Protein AF-A0A523AMV3-F1 (afdb_monomer)

pLDDT: mean 91.73, std 8.02, range [46.62, 98.12]

Solvent-accessible surface area (backbone atoms only — not comparable to full-atom values): 6142 Å² total; per-residue (Å²): 132,88,83,85,81,54,71,66,32,39,60,50,3,54,80,78,42,65,88,85,47,56,68,72,31,29,44,47,34,27,57,49,48,61,50,58,76,68,50,73,56,48,78,45,75,37,79,62,62,84,84,75,60,55,73,57,53,53,54,41,51,53,52,51,51,51,53,48,64,74,65,71,44,58,70,47,80,42,69,51,57,90,46,75,66,46,40,52,51,46,52,51,54,50,52,52,51,57,68,67,54,83,127

Secondary structure (DSSP, 8-state):
-PPPPPHHHHHHHTTTS-TTS-HHHHHHHHHHHHHHHH-S-EEEEES--TTSS-HHHHHHHHHHHHHHHHHT--EEEEEPPSSHHHHHHHHHHHHHHHHHS--

Sequence (103 aa):
PPLNLTEEDLVRGLRYVSIEAPSGVRGRMGVLGPLVEQAEAAVVVKNPDYAFGCSGCARASLQVLYMLKRRGIPMLEVEYPSTKEEAREMVRKIAEFLRGLKG

Mean predicted aligned error: 4.01 Å

Nearest PDB structures (foldseek):
  7dy2-assembly1_E  TM=3.490E-01  e=1.447E+00  Synechococcus elongatus PCC 7942 = FACHB-805
  7v3x-assembly4_W  TM=3.789E-01  e=2.225E+00  Synechococcus elongatus PCC 7942 = FACHB-805
  7dy2-assembly2_H  TM=3.955E-01  e=3.421E+00  Synechococcus elongatus PCC 7942 = FACHB-805
  7s65-assembly1_E  TM=3.353E-01  e=2.516E+00  Synechococcus elongatus
  8dba-assembly1_A  TM=2.964E-01  e=6.724E+00  Cereibacter sphaeroides

Foldseek 3Di:
DDDDADPQLLVLLCVQDPPPQDSLLSNLSSPLVVVLVVDQEEEAEPDDDPPPDDPSVVVSVVSSVVSNVVVPHHYHYAYDDPDPVSVVVR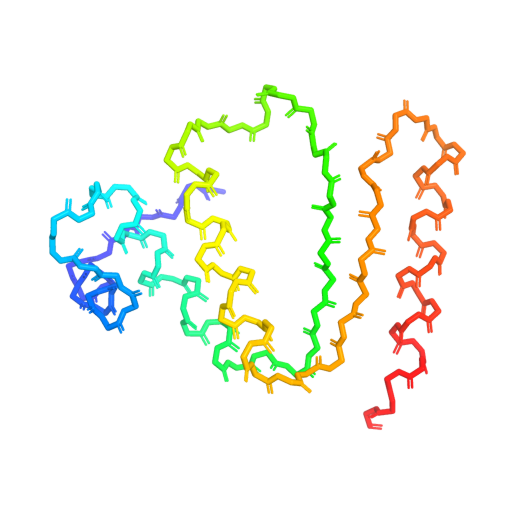VVSVVVSVVVPDD

Radius of gyration: 15.36 Å; Cα contacts (8 Å, |Δi|>4): 91; chains: 1; bounding box: 34×25×41 Å

Structure (mmCIF, N/CA/C/O backbone):
data_AF-A0A523AMV3-F1
#
_entry.id   AF-A0A523AMV3-F1
#
loop_
_atom_site.group_PDB
_atom_site.id
_atom_site.type_symbol
_atom_site.label_atom_id
_atom_site.label_alt_id
_atom_site.label_comp_id
_atom_site.label_asym_id
_atom_site.label_entity_id
_atom_site.label_seq_id
_atom_site.pdbx_PDB_ins_code
_atom_site.Cartn_x
_atom_site.Cartn_y
_atom_site.Cartn_z
_atom_site.occupancy
_atom_site.B_iso_or_equiv
_atom_site.auth_seq_id
_atom_site.auth_comp_id
_atom_site.auth_asym_id
_atom_site.auth_atom_id
_atom_site.pdbx_PDB_model_num
ATOM 1 N N . PRO A 1 1 ? 12.552 -12.772 6.306 1.00 46.62 1 PRO A N 1
ATOM 2 C CA . PRO A 1 1 ? 13.569 -12.996 5.247 1.00 46.62 1 PRO A CA 1
ATOM 3 C C . PRO A 1 1 ? 13.302 -12.107 4.018 1.00 46.62 1 PRO A C 1
ATOM 5 O O . PRO A 1 1 ? 12.133 -11.86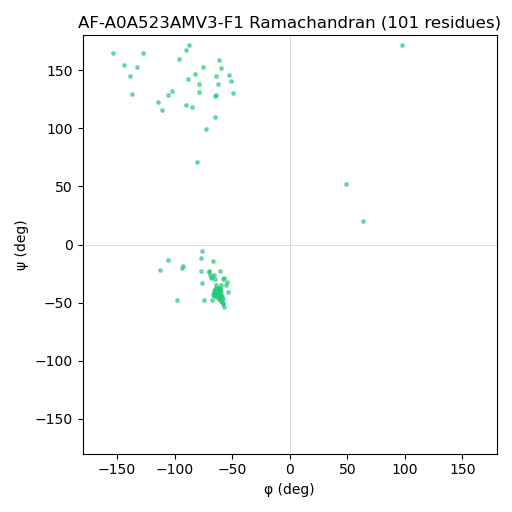5 3.723 1.00 46.62 1 PRO A O 1
ATOM 8 N N . PRO A 1 2 ? 14.338 -11.589 3.331 1.00 74.19 2 PRO A N 1
ATOM 9 C CA . PRO A 1 2 ? 14.157 -10.885 2.061 1.00 74.19 2 PRO A CA 1
ATOM 10 C C . PRO A 1 2 ? 13.570 -11.837 1.005 1.00 74.19 2 PRO A C 1
ATOM 12 O O . PRO A 1 2 ? 13.957 -13.003 0.940 1.00 74.19 2 PRO A O 1
ATOM 15 N N . LEU A 1 3 ? 12.617 -11.348 0.208 1.00 82.88 3 LEU A N 1
ATOM 16 C CA . LEU A 1 3 ? 12.028 -12.101 -0.900 1.00 82.88 3 LEU A CA 1
ATOM 17 C C . LEU A 1 3 ? 12.920 -11.947 -2.137 1.00 82.88 3 LEU A C 1
ATOM 19 O O . LEU A 1 3 ? 13.096 -10.832 -2.630 1.00 82.88 3 LEU A O 1
ATOM 23 N N . ASN A 1 4 ? 13.467 -13.055 -2.636 1.00 87.88 4 ASN A N 1
ATOM 24 C CA . ASN A 1 4 ? 14.182 -13.068 -3.909 1.00 87.88 4 ASN A CA 1
ATOM 25 C C . ASN A 1 4 ? 13.169 -13.088 -5.056 1.00 87.88 4 ASN A C 1
ATOM 27 O O . ASN A 1 4 ? 12.239 -13.891 -5.040 1.00 87.88 4 ASN A O 1
ATOM 31 N N . LEU A 1 5 ? 13.353 -12.204 -6.033 1.00 88.38 5 LEU A N 1
ATOM 32 C CA . LEU A 1 5 ? 12.494 -12.125 -7.211 1.00 88.38 5 LEU A CA 1
ATOM 33 C C . LEU A 1 5 ? 13.004 -13.053 -8.309 1.00 88.38 5 LEU A C 1
ATOM 35 O O . LEU A 1 5 ? 14.213 -13.159 -8.523 1.00 88.38 5 LEU A O 1
ATOM 39 N N . THR A 1 6 ? 12.074 -13.677 -9.022 1.00 91.44 6 THR A N 1
ATOM 40 C CA . THR A 1 6 ? 12.364 -14.448 -10.233 1.00 91.44 6 THR A CA 1
ATOM 41 C C . THR A 1 6 ? 12.284 -13.564 -11.480 1.00 91.44 6 THR A C 1
ATOM 43 O O . THR A 1 6 ? 11.770 -12.443 -11.443 1.00 91.44 6 THR A O 1
ATOM 46 N N . GLU A 1 7 ? 12.766 -14.069 -12.616 1.00 90.69 7 GLU A N 1
ATOM 47 C CA . GLU A 1 7 ? 12.581 -13.402 -13.909 1.00 90.69 7 GLU A CA 1
ATOM 48 C C . GLU A 1 7 ? 11.093 -13.283 -14.279 1.00 90.69 7 GLU A C 1
ATOM 50 O O . GLU A 1 7 ? 10.647 -12.241 -14.759 1.00 90.69 7 GLU A O 1
ATOM 55 N N . GLU A 1 8 ? 10.298 -14.304 -13.957 1.00 91.94 8 GLU A N 1
ATOM 56 C CA . GLU A 1 8 ? 8.849 -14.315 -14.167 1.00 91.94 8 GLU A CA 1
ATOM 57 C C . GLU A 1 8 ? 8.148 -13.188 -13.398 1.00 91.94 8 GLU A C 1
ATOM 59 O O . GLU A 1 8 ? 7.236 -12.550 -13.929 1.00 91.94 8 GLU A O 1
ATOM 64 N N . ASP A 1 9 ? 8.598 -12.883 -12.177 1.00 91.25 9 ASP A N 1
ATOM 65 C CA . ASP A 1 9 ? 8.070 -11.756 -11.402 1.00 91.25 9 ASP A CA 1
ATOM 66 C C . ASP A 1 9 ? 8.386 -10.416 -12.077 1.00 91.25 9 ASP A C 1
ATOM 68 O O . ASP A 1 9 ? 7.535 -9.524 -12.121 1.00 91.25 9 ASP A O 1
ATOM 72 N N . LEU A 1 10 ? 9.580 -10.270 -12.664 1.00 88.75 10 LEU A N 1
ATOM 73 C CA . LEU A 1 10 ? 9.958 -9.060 -13.399 1.00 88.75 10 LEU A CA 1
ATOM 74 C C . LEU A 1 10 ? 9.111 -8.885 -14.663 1.00 88.75 10 LEU A C 1
ATOM 76 O O . LEU A 1 10 ? 8.620 -7.782 -14.913 1.00 88.75 10 LEU A O 1
ATOM 80 N N . VAL A 1 11 ? 8.893 -9.967 -15.418 1.00 92.81 11 VAL A N 1
ATOM 81 C CA . VAL A 1 11 ? 8.022 -9.976 -16.604 1.00 92.81 11 VAL A CA 1
ATOM 82 C C . VAL A 1 11 ? 6.583 -9.643 -16.212 1.00 92.81 11 VAL A C 1
ATOM 84 O O . VAL A 1 11 ? 5.940 -8.818 -16.861 1.00 92.81 11 VAL A O 1
ATOM 87 N N . ARG A 1 12 ? 6.078 -10.205 -15.106 1.00 94.00 12 ARG A N 1
ATOM 88 C CA . ARG A 1 12 ? 4.745 -9.877 -14.580 1.00 94.00 12 ARG A CA 1
ATOM 89 C C . ARG A 1 12 ? 4.632 -8.399 -14.211 1.00 94.00 12 ARG A C 1
ATOM 91 O O . ARG A 1 12 ? 3.602 -7.786 -14.483 1.00 94.00 12 ARG A O 1
ATOM 98 N N . GLY A 1 13 ? 5.693 -7.812 -13.656 1.00 93.50 13 GLY A N 1
ATOM 99 C CA . GLY A 1 13 ? 5.768 -6.389 -13.322 1.00 93.50 13 GLY A CA 1
ATOM 100 C C . GLY A 1 13 ? 5.468 -5.461 -14.503 1.00 93.50 13 GLY A C 1
ATOM 101 O O . GLY A 1 13 ? 4.848 -4.413 -14.311 1.00 93.50 13 GLY A O 1
ATOM 102 N N . LEU A 1 14 ? 5.815 -5.873 -15.728 1.00 94.69 14 LEU A N 1
ATOM 103 C CA . LEU A 1 14 ? 5.573 -5.105 -16.956 1.00 94.69 14 LEU A CA 1
ATOM 104 C C . LEU A 1 14 ? 4.086 -4.947 -17.307 1.00 94.69 14 LEU A C 1
ATOM 106 O O . LEU A 1 14 ? 3.742 -4.082 -18.106 1.00 94.69 14 LEU A O 1
ATOM 110 N N . ARG A 1 15 ? 3.183 -5.724 -16.689 1.00 95.12 15 ARG A N 1
ATOM 111 C CA . ARG A 1 15 ? 1.731 -5.502 -16.817 1.00 95.12 15 ARG A CA 1
ATOM 112 C C . ARG A 1 15 ? 1.259 -4.235 -16.107 1.00 95.12 15 ARG A C 1
ATOM 114 O O . ARG A 1 15 ? 0.209 -3.702 -16.452 1.00 95.12 15 ARG A O 1
ATOM 121 N N . TYR A 1 16 ? 2.012 -3.765 -15.113 1.00 94.88 16 TYR A N 1
ATOM 122 C CA . TYR A 1 16 ? 1.578 -2.693 -14.217 1.00 94.88 16 TYR A CA 1
ATOM 123 C C . TYR A 1 16 ? 2.373 -1.399 -14.380 1.00 94.88 16 TYR A C 1
ATOM 125 O O . TYR A 1 16 ? 1.891 -0.342 -13.971 1.00 94.88 16 TYR A O 1
ATOM 133 N N . VAL A 1 17 ? 3.591 -1.472 -14.921 1.00 94.38 17 VAL A N 1
ATOM 134 C CA . VAL A 1 17 ? 4.500 -0.332 -15.102 1.00 94.38 17 VAL A CA 1
ATOM 135 C C . VAL A 1 17 ? 5.297 -0.458 -16.400 1.00 94.38 17 VAL A C 1
ATOM 137 O O . VAL A 1 17 ? 5.544 -1.559 -16.881 1.00 94.38 17 VAL A O 1
ATOM 140 N N . SER A 1 18 ? 5.731 0.684 -16.943 1.00 92.69 18 SER A N 1
ATOM 141 C CA . SER A 1 18 ? 6.572 0.743 -18.147 1.00 92.69 18 SER A CA 1
ATOM 142 C C . SER A 1 18 ? 7.902 0.001 -17.967 1.00 92.69 18 SER A C 1
ATOM 144 O O . SER A 1 18 ? 8.464 -0.043 -16.867 1.00 92.69 18 SER A O 1
ATOM 146 N N . ILE A 1 19 ? 8.452 -0.504 -19.075 1.00 92.06 19 ILE A N 1
ATOM 147 C CA . ILE A 1 19 ? 9.806 -1.068 -19.141 1.00 92.06 19 ILE A CA 1
ATOM 148 C C . ILE A 1 19 ? 10.877 -0.064 -18.686 1.00 92.06 19 ILE A C 1
ATOM 150 O O . ILE A 1 19 ? 11.886 -0.462 -18.109 1.00 92.06 19 ILE A O 1
ATOM 154 N N . GLU A 1 20 ? 10.630 1.237 -18.855 1.00 91.62 20 GLU A N 1
ATOM 155 C CA . GLU A 1 20 ? 11.540 2.313 -18.439 1.00 91.62 20 GLU A CA 1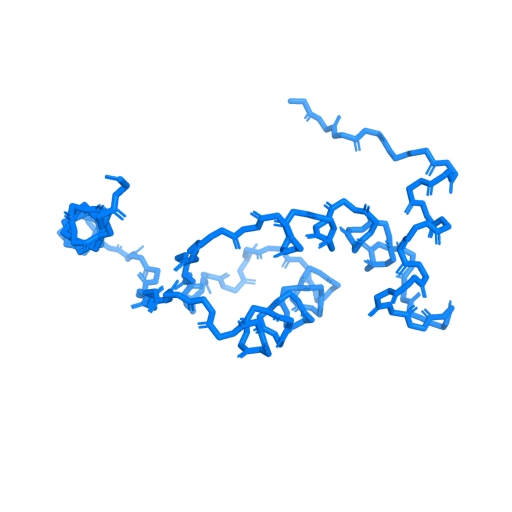
ATOM 156 C C . GLU A 1 20 ? 11.514 2.590 -16.926 1.00 91.62 20 GLU A C 1
ATOM 158 O O . GLU A 1 20 ? 12.383 3.289 -16.404 1.00 91.62 20 GLU A O 1
ATOM 163 N N . ALA A 1 21 ? 10.545 2.040 -16.183 1.00 90.00 21 ALA A N 1
ATOM 164 C CA . ALA A 1 21 ? 10.499 2.207 -14.733 1.00 90.00 21 ALA A CA 1
ATOM 165 C C . ALA A 1 21 ? 11.731 1.557 -14.076 1.00 90.00 21 ALA A C 1
ATOM 167 O O . ALA A 1 21 ? 12.149 0.494 -14.530 1.00 90.00 21 ALA A O 1
ATOM 168 N N . PRO A 1 22 ? 12.292 2.104 -12.979 1.00 89.56 22 PRO A N 1
ATOM 169 C CA . PRO A 1 22 ? 13.447 1.507 -12.306 1.00 89.56 22 PRO A CA 1
ATOM 170 C C . PRO A 1 22 ? 13.226 0.032 -11.945 1.00 89.56 22 PRO A C 1
ATOM 172 O O . PRO A 1 22 ? 12.125 -0.359 -11.553 1.00 89.56 22 PRO A O 1
ATOM 175 N N . SER A 1 23 ? 14.282 -0.785 -12.002 1.00 86.75 23 SER A N 1
ATOM 176 C CA . SER A 1 23 ? 14.206 -2.236 -11.752 1.00 86.75 23 SER A CA 1
ATOM 177 C C . SER A 1 23 ? 13.543 -2.584 -10.415 1.00 86.75 23 SER A C 1
ATOM 179 O O . SER A 1 23 ? 12.697 -3.475 -10.360 1.00 86.75 23 SER A O 1
ATOM 181 N N . GLY A 1 24 ? 13.843 -1.826 -9.355 1.00 86.12 24 GLY A N 1
ATOM 182 C CA . GLY A 1 24 ? 13.216 -1.996 -8.042 1.00 86.12 24 GLY A CA 1
ATOM 183 C C . GLY A 1 24 ? 11.709 -1.705 -8.020 1.00 86.12 24 GLY A C 1
ATOM 184 O O . GLY A 1 24 ? 10.988 -2.319 -7.238 1.00 86.12 24 GLY A O 1
ATOM 185 N N . VAL A 1 25 ? 11.210 -0.814 -8.886 1.00 91.38 25 VAL A N 1
ATOM 186 C CA . VAL A 1 25 ? 9.767 -0.558 -9.041 1.00 91.38 25 VAL A CA 1
ATOM 187 C C . VAL A 1 25 ? 9.117 -1.713 -9.795 1.00 91.38 25 VAL A C 1
ATOM 189 O O . VAL A 1 25 ? 8.122 -2.253 -9.320 1.00 91.38 25 VAL A O 1
ATOM 192 N N . ARG A 1 26 ? 9.707 -2.149 -10.916 1.00 91.19 26 ARG A N 1
ATOM 193 C CA . ARG A 1 26 ? 9.187 -3.277 -11.712 1.00 91.19 26 ARG A CA 1
ATOM 194 C C . ARG A 1 26 ? 9.094 -4.558 -10.888 1.00 91.19 26 ARG A C 1
ATOM 196 O O . ARG A 1 26 ? 8.043 -5.188 -10.866 1.00 91.19 26 ARG A O 1
ATOM 203 N N . GLY A 1 27 ? 10.152 -4.885 -10.146 1.00 92.12 27 GLY A N 1
ATOM 204 C CA . GLY A 1 27 ? 10.176 -6.054 -9.270 1.00 92.12 27 GLY A CA 1
ATOM 205 C C . GLY A 1 27 ? 9.101 -6.016 -8.187 1.00 92.12 27 GLY A C 1
ATOM 206 O O . GLY A 1 27 ? 8.384 -6.992 -7.989 1.00 92.12 27 GLY A O 1
ATOM 207 N N . ARG A 1 28 ? 8.908 -4.860 -7.538 1.00 92.69 28 ARG A N 1
ATOM 208 C CA . ARG A 1 28 ? 7.821 -4.684 -6.565 1.00 92.69 28 ARG A CA 1
ATOM 209 C C . ARG A 1 28 ? 6.455 -4.850 -7.201 1.00 92.69 28 ARG A C 1
ATOM 211 O O . ARG A 1 28 ? 5.611 -5.517 -6.622 1.00 92.69 28 ARG A O 1
ATOM 218 N N . MET A 1 29 ? 6.232 -4.277 -8.378 1.00 95.25 29 MET A N 1
ATOM 219 C CA . MET A 1 29 ? 4.946 -4.395 -9.061 1.00 95.25 29 MET A CA 1
ATOM 220 C C . MET A 1 29 ? 4.659 -5.819 -9.546 1.00 95.25 29 MET A C 1
ATOM 222 O O . MET A 1 29 ? 3.499 -6.217 -9.565 1.00 95.25 29 MET A O 1
ATOM 226 N N . GLY A 1 30 ? 5.692 -6.612 -9.840 1.00 95.00 30 GLY A N 1
ATOM 227 C CA . GLY A 1 30 ? 5.565 -8.047 -10.108 1.00 95.00 30 GLY A CA 1
ATOM 228 C C . GLY A 1 30 ? 4.936 -8.846 -8.964 1.00 95.00 30 GLY A C 1
ATOM 229 O O . GLY A 1 30 ? 4.244 -9.835 -9.212 1.00 95.00 30 GLY A O 1
ATOM 230 N N . VAL A 1 31 ? 5.126 -8.377 -7.726 1.00 93.69 31 VAL A N 1
ATOM 231 C CA . VAL A 1 31 ? 4.580 -8.980 -6.501 1.00 93.69 31 VAL A CA 1
ATOM 232 C C . VAL A 1 31 ? 3.303 -8.275 -6.041 1.00 93.69 31 VAL A C 1
ATOM 234 O O . VAL A 1 31 ? 2.305 -8.923 -5.746 1.00 93.69 31 VAL A O 1
ATOM 237 N N . LEU A 1 32 ? 3.312 -6.942 -5.980 1.00 95.25 32 LEU A N 1
ATOM 238 C CA . LEU A 1 32 ? 2.215 -6.143 -5.431 1.00 95.25 32 LEU A CA 1
ATOM 239 C C . LEU A 1 32 ? 1.020 -6.050 -6.381 1.00 95.25 32 LEU A C 1
ATOM 241 O O . LEU A 1 32 ? -0.112 -6.007 -5.913 1.00 95.25 32 LEU A O 1
ATOM 245 N N . GLY A 1 33 ? 1.244 -6.034 -7.697 1.00 95.88 33 GLY A N 1
ATOM 246 C CA . GLY A 1 33 ? 0.169 -5.946 -8.686 1.00 95.88 33 GLY A CA 1
ATOM 247 C C . GLY A 1 33 ? -0.865 -7.073 -8.545 1.00 95.88 33 GLY A C 1
ATOM 248 O O . GLY A 1 33 ? -2.038 -6.765 -8.335 1.00 95.88 33 GLY A O 1
ATOM 249 N N . PRO A 1 34 ? -0.450 -8.357 -8.536 1.00 95.62 34 PRO A N 1
ATOM 250 C CA . PRO A 1 34 ? -1.367 -9.481 -8.328 1.00 95.62 34 PRO A CA 1
ATOM 251 C C . PRO A 1 34 ? -2.111 -9.433 -6.991 1.00 95.62 34 PRO A C 1
ATOM 253 O O . PRO A 1 34 ? -3.274 -9.816 -6.920 1.00 95.62 34 PRO A O 1
ATOM 256 N N . LEU A 1 35 ? -1.463 -8.941 -5.928 1.00 95.69 35 LEU A N 1
ATOM 257 C CA . LEU A 1 35 ? -2.111 -8.782 -4.624 1.00 95.69 35 LEU A CA 1
ATOM 258 C C . LEU A 1 35 ? -3.225 -7.732 -4.683 1.00 95.69 35 LEU A C 1
ATOM 260 O O . LEU A 1 35 ? -4.294 -7.943 -4.121 1.00 95.69 35 LEU A O 1
ATOM 264 N N . VAL A 1 36 ? -3.014 -6.629 -5.405 1.00 96.56 36 VAL A N 1
ATOM 265 C CA . VAL A 1 36 ? -4.054 -5.612 -5.628 1.00 96.56 36 VAL A CA 1
ATOM 266 C C . VAL A 1 36 ? -5.217 -6.174 -6.456 1.00 96.56 36 VAL A C 1
ATOM 268 O O . VAL A 1 36 ? -6.380 -5.891 -6.164 1.00 96.56 36 VAL A O 1
ATOM 271 N N . GLU A 1 37 ? -4.937 -7.000 -7.464 1.00 95.75 37 GLU A N 1
ATOM 272 C CA . GLU A 1 37 ? -5.968 -7.681 -8.264 1.00 95.75 37 GLU A CA 1
ATOM 273 C C . GLU A 1 37 ? -6.791 -8.694 -7.456 1.00 95.75 37 GLU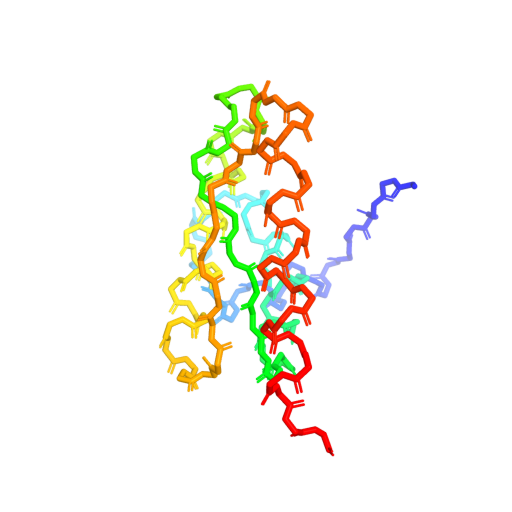 A C 1
ATOM 275 O O . GLU A 1 37 ? -7.951 -8.928 -7.779 1.00 95.75 37 GLU A O 1
ATOM 280 N N . GLN A 1 38 ? -6.233 -9.257 -6.384 1.00 96.06 38 GLN A N 1
ATOM 281 C CA . GLN A 1 38 ? -6.931 -10.193 -5.495 1.00 96.06 38 GLN A CA 1
ATOM 282 C C . GLN A 1 38 ? -7.595 -9.504 -4.294 1.00 96.06 38 GLN A C 1
ATOM 284 O O . GLN A 1 38 ? -8.485 -10.080 -3.681 1.00 96.06 38 GLN A O 1
ATOM 289 N N . ALA A 1 39 ? -7.198 -8.274 -3.960 1.00 96.44 39 ALA A N 1
ATOM 290 C CA . ALA A 1 39 ? -7.682 -7.577 -2.773 1.00 96.44 39 ALA A CA 1
ATOM 291 C C . ALA A 1 39 ? -9.192 -7.278 -2.823 1.00 96.44 39 ALA A C 1
ATOM 293 O O . ALA A 1 39 ? -9.692 -6.664 -3.766 1.00 96.44 39 ALA A O 1
ATOM 294 N N . GLU A 1 40 ? -9.907 -7.647 -1.762 1.00 96.19 40 GLU A N 1
ATOM 295 C CA . GLU A 1 40 ? -11.337 -7.349 -1.583 1.00 96.19 40 GLU A CA 1
ATOM 296 C C . GLU A 1 40 ? -11.575 -6.063 -0.783 1.00 96.19 40 GLU A C 1
ATOM 298 O O . GLU A 1 40 ? -12.635 -5.455 -0.883 1.00 96.19 40 GLU A O 1
ATOM 303 N N . ALA A 1 41 ? -10.573 -5.616 -0.026 1.00 96.88 41 ALA A N 1
ATOM 304 C CA . ALA A 1 41 ? -10.547 -4.348 0.690 1.00 96.88 41 ALA A CA 1
ATOM 305 C C . ALA A 1 41 ? -9.097 -3.880 0.887 1.00 96.88 41 ALA A C 1
ATOM 307 O O . ALA A 1 41 ? -8.156 -4.663 0.737 1.00 96.88 41 ALA A O 1
ATOM 308 N N . ALA A 1 42 ? -8.902 -2.610 1.246 1.00 97.25 42 ALA A N 1
ATOM 309 C CA . ALA A 1 42 ? -7.577 -2.052 1.503 1.00 97.25 42 ALA A CA 1
ATOM 310 C C . ALA A 1 42 ? -7.534 -1.125 2.721 1.00 97.25 42 ALA A C 1
ATOM 312 O O . ALA A 1 42 ? -8.453 -0.352 2.980 1.00 97.25 42 ALA A O 1
ATOM 313 N N . VAL A 1 43 ? -6.409 -1.158 3.434 1.00 97.38 43 VAL A N 1
ATOM 314 C CA . VAL A 1 43 ? -6.051 -0.164 4.450 1.00 97.38 43 VAL A CA 1
ATOM 315 C C . VAL A 1 43 ? -4.813 0.575 3.957 1.00 97.38 43 VAL A C 1
ATOM 317 O O . VAL A 1 43 ? -3.787 -0.045 3.680 1.00 97.38 43 VAL A O 1
ATOM 320 N N . VAL A 1 44 ? -4.903 1.896 3.839 1.00 95.81 44 VAL A N 1
ATOM 321 C CA . VAL A 1 44 ? -3.824 2.761 3.357 1.00 95.81 44 VAL A CA 1
ATOM 322 C C . VAL A 1 44 ? -3.321 3.612 4.511 1.00 95.81 44 VAL A C 1
ATOM 324 O O . VAL A 1 44 ? -4.044 4.456 5.037 1.00 95.81 44 VAL A O 1
ATOM 327 N N . VAL A 1 45 ? -2.060 3.405 4.880 1.00 94.62 45 VAL A N 1
ATOM 328 C CA . VAL A 1 45 ? -1.380 4.220 5.887 1.00 94.62 45 VAL A CA 1
ATOM 329 C C . VAL A 1 45 ? -0.701 5.398 5.197 1.00 94.62 45 VAL A C 1
ATOM 331 O O . VAL A 1 45 ? 0.134 5.208 4.311 1.00 94.62 45 VAL A O 1
ATOM 334 N N . LYS A 1 46 ? -1.086 6.614 5.575 1.00 92.56 46 LYS A N 1
ATOM 335 C CA . LYS A 1 46 ? -0.560 7.865 5.032 1.00 92.56 46 LYS A CA 1
ATOM 336 C C . LYS A 1 46 ? 0.547 8.435 5.898 1.00 92.56 46 LYS A C 1
ATOM 338 O O . LYS A 1 46 ? 0.664 8.103 7.072 1.00 92.56 46 LYS A O 1
ATOM 343 N N . ASN A 1 47 ? 1.333 9.306 5.268 1.00 89.31 47 ASN A N 1
ATOM 344 C CA . ASN A 1 47 ? 2.372 10.109 5.903 1.00 89.31 47 ASN A CA 1
ATOM 345 C C . ASN A 1 47 ? 3.307 9.285 6.803 1.00 89.31 47 ASN A C 1
ATOM 347 O O . ASN A 1 47 ? 3.488 9.632 7.969 1.00 89.31 47 ASN A O 1
ATOM 351 N N . PRO A 1 48 ? 3.891 8.181 6.288 1.00 87.00 48 PRO A N 1
ATOM 352 C CA . PRO A 1 48 ? 4.922 7.488 7.039 1.00 87.00 48 PRO A CA 1
ATOM 353 C C . PRO A 1 48 ? 6.108 8.430 7.263 1.00 87.00 48 PRO A C 1
ATOM 355 O O . PRO A 1 48 ? 6.305 9.389 6.509 1.00 87.00 48 PRO A O 1
ATOM 358 N N . ASP A 1 49 ? 6.917 8.121 8.273 1.00 84.56 49 ASP A N 1
ATOM 359 C CA . ASP A 1 49 ? 8.179 8.823 8.493 1.00 84.56 49 ASP A CA 1
ATOM 360 C C . ASP A 1 49 ? 9.012 8.858 7.196 1.00 84.56 49 ASP A C 1
ATOM 362 O O . ASP A 1 49 ? 9.042 7.889 6.430 1.00 84.56 49 ASP A O 1
ATOM 366 N N . TYR A 1 50 ? 9.684 9.978 6.928 1.00 77.38 50 TYR A N 1
ATOM 367 C CA . TYR A 1 50 ? 10.460 10.170 5.700 1.00 77.38 50 TYR A CA 1
ATOM 368 C C . TYR A 1 50 ? 11.595 9.144 5.541 1.00 77.38 50 TYR A C 1
ATOM 370 O O . TYR A 1 50 ? 12.033 8.889 4.419 1.00 77.38 50 TYR A O 1
ATOM 378 N N . ALA A 1 51 ? 12.061 8.540 6.639 1.00 81.50 51 ALA A N 1
ATOM 379 C CA . ALA A 1 51 ? 13.053 7.472 6.632 1.00 81.50 51 ALA A CA 1
ATOM 380 C C . ALA A 1 51 ? 12.473 6.104 6.213 1.00 81.50 51 ALA A C 1
ATOM 382 O O . ALA A 1 51 ? 13.220 5.136 6.041 1.00 81.50 51 ALA A O 1
ATOM 383 N N . PHE A 1 52 ? 11.153 5.992 6.023 1.00 79.06 52 PHE A N 1
ATOM 384 C CA . PHE A 1 52 ? 10.471 4.745 5.687 1.00 79.06 52 PHE A CA 1
ATOM 385 C C . PHE A 1 52 ? 10.580 4.407 4.186 1.00 79.06 52 PHE A C 1
ATOM 387 O O . PHE A 1 52 ? 9.618 4.444 3.416 1.00 79.06 52 PHE A O 1
ATOM 394 N N . GLY A 1 53 ? 11.789 4.024 3.766 1.00 78.12 53 GLY A N 1
ATOM 395 C CA . GLY A 1 53 ? 12.099 3.537 2.420 1.00 78.12 53 GLY A CA 1
ATOM 396 C C . GLY A 1 53 ? 12.686 4.591 1.475 1.00 78.12 53 GLY A C 1
ATOM 397 O O . GLY A 1 53 ? 12.771 5.771 1.782 1.00 78.12 53 GLY A O 1
ATOM 398 N N . CYS A 1 54 ? 13.133 4.152 0.294 1.00 82.12 54 CYS A N 1
ATOM 399 C CA . CYS A 1 54 ? 13.708 5.037 -0.720 1.00 82.12 54 CYS A CA 1
ATOM 400 C C . CYS A 1 54 ? 12.642 5.632 -1.659 1.00 82.12 54 CYS A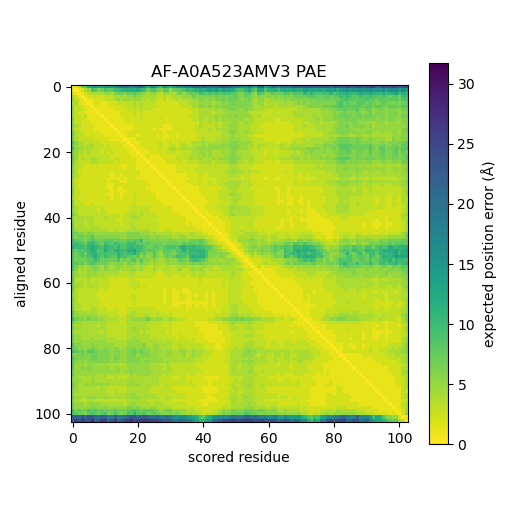 C 1
ATOM 402 O O . CYS A 1 54 ? 11.489 5.197 -1.696 1.00 82.12 54 CYS A O 1
ATOM 404 N N . SER A 1 55 ? 13.049 6.577 -2.509 1.00 81.88 55 SER A N 1
ATOM 405 C CA . SER A 1 55 ? 12.186 7.182 -3.535 1.00 81.88 55 SER A CA 1
ATOM 406 C C . SER A 1 55 ? 11.547 6.150 -4.478 1.00 81.88 55 SER A C 1
ATOM 408 O O . SER A 1 55 ? 10.388 6.299 -4.863 1.00 81.88 55 SER A O 1
ATOM 410 N N . GLY A 1 56 ? 12.254 5.062 -4.803 1.00 82.56 56 GLY A N 1
ATOM 411 C CA . GLY A 1 56 ? 11.710 3.946 -5.583 1.00 82.56 56 GLY A CA 1
ATOM 412 C C . GLY A 1 56 ? 10.568 3.215 -4.868 1.00 82.56 56 GLY A C 1
ATOM 413 O O . GLY A 1 56 ? 9.578 2.857 -5.505 1.00 82.56 56 GLY A O 1
ATOM 414 N N . CYS A 1 57 ? 10.654 3.060 -3.540 1.00 85.19 57 CYS A N 1
ATOM 415 C CA . CYS A 1 57 ? 9.556 2.529 -2.730 1.00 85.19 57 CYS A CA 1
ATOM 416 C C . CYS A 1 57 ? 8.315 3.404 -2.872 1.00 85.19 57 CYS A C 1
ATOM 418 O O . CYS A 1 57 ? 7.237 2.893 -3.163 1.00 85.19 57 CYS A O 1
ATOM 420 N N . ALA A 1 58 ? 8.490 4.718 -2.721 1.00 87.31 58 ALA A N 1
ATOM 421 C CA . ALA A 1 58 ? 7.396 5.673 -2.795 1.00 87.31 58 ALA A CA 1
ATOM 422 C C . ALA A 1 58 ? 6.693 5.632 -4.162 1.00 87.31 58 ALA A C 1
ATOM 424 O O . ALA A 1 58 ? 5.467 5.642 -4.220 1.00 87.31 58 ALA A O 1
ATOM 425 N N . ARG A 1 59 ? 7.442 5.511 -5.270 1.00 88.50 59 ARG A N 1
ATOM 426 C CA . ARG A 1 59 ? 6.849 5.397 -6.617 1.00 88.50 59 ARG A CA 1
ATOM 427 C C . ARG A 1 59 ? 6.038 4.115 -6.801 1.00 88.50 59 ARG A C 1
ATOM 429 O O . ARG A 1 59 ? 4.943 4.185 -7.351 1.00 88.50 59 ARG A O 1
ATOM 436 N N . ALA A 1 60 ? 6.522 2.978 -6.300 1.00 91.69 60 ALA A N 1
ATOM 437 C CA . ALA A 1 60 ? 5.746 1.737 -6.312 1.00 91.69 60 ALA A CA 1
ATOM 438 C C . ALA A 1 60 ? 4.467 1.860 -5.460 1.00 91.69 60 ALA A C 1
ATOM 440 O O . ALA A 1 60 ? 3.392 1.477 -5.914 1.00 91.69 60 ALA A O 1
ATOM 441 N N . SER A 1 61 ? 4.551 2.464 -4.268 1.00 91.94 61 SER A N 1
ATOM 442 C CA . SER A 1 61 ? 3.384 2.695 -3.404 1.00 91.94 61 SER A CA 1
ATOM 443 C C . SER A 1 61 ? 2.336 3.599 -4.057 1.00 91.94 61 SER A C 1
ATOM 445 O O . SER A 1 61 ? 1.143 3.326 -3.948 1.00 91.94 61 SER A O 1
ATOM 447 N N . LEU A 1 62 ? 2.759 4.643 -4.778 1.00 91.69 62 LEU A N 1
ATOM 448 C CA . LEU A 1 62 ? 1.845 5.506 -5.534 1.00 91.69 62 LEU A CA 1
ATOM 449 C C . LEU A 1 62 ? 1.113 4.733 -6.639 1.00 91.69 62 LEU A C 1
ATOM 451 O O . LEU A 1 62 ? -0.093 4.912 -6.803 1.00 91.69 62 LEU A O 1
ATOM 455 N N . GLN A 1 63 ? 1.813 3.848 -7.356 1.00 94.56 63 GLN A N 1
ATOM 456 C CA . GLN A 1 63 ? 1.194 3.002 -8.379 1.00 94.56 63 GLN A CA 1
ATOM 457 C C . GLN A 1 63 ? 0.174 2.031 -7.770 1.00 94.56 63 GLN A C 1
ATOM 459 O O . GLN A 1 63 ? -0.938 1.902 -8.281 1.00 94.56 63 GLN A O 1
ATOM 464 N N . VAL A 1 64 ? 0.516 1.396 -6.647 1.00 95.81 64 VAL A N 1
ATOM 465 C CA . VAL A 1 64 ? -0.402 0.522 -5.900 1.00 95.81 64 VAL A CA 1
ATOM 466 C C . VAL A 1 64 ? -1.642 1.289 -5.445 1.00 95.81 64 VAL A C 1
ATOM 468 O O . VAL A 1 64 ? -2.760 0.831 -5.671 1.00 95.81 64 VA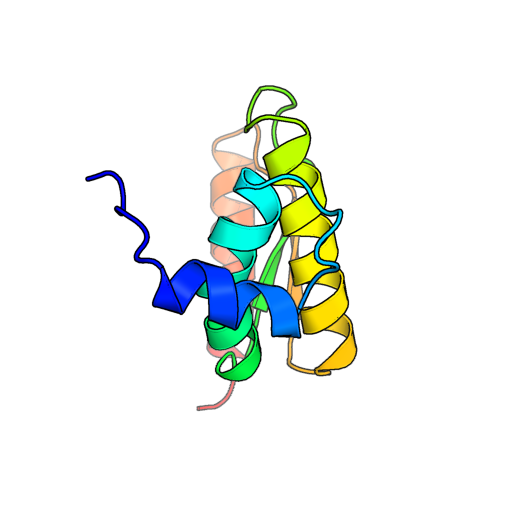L A O 1
ATOM 471 N N . LEU A 1 65 ? -1.471 2.484 -4.871 1.00 95.12 65 LEU A N 1
ATOM 472 C CA . LEU A 1 65 ? -2.587 3.326 -4.441 1.00 95.12 65 LEU A CA 1
ATOM 473 C C . LEU A 1 65 ? -3.496 3.716 -5.614 1.00 95.12 65 LEU A C 1
ATOM 475 O O . LEU A 1 65 ? -4.718 3.702 -5.477 1.00 95.12 65 LEU A O 1
ATOM 479 N N . TYR A 1 66 ? -2.921 4.034 -6.775 1.00 95.44 66 TYR A N 1
ATOM 480 C CA . TYR A 1 66 ? -3.689 4.301 -7.991 1.00 95.44 66 TYR A CA 1
ATOM 481 C C . TYR A 1 66 ? -4.515 3.081 -8.427 1.00 95.44 66 TYR A C 1
ATOM 483 O O . TYR A 1 66 ? -5.712 3.212 -8.694 1.00 95.44 66 TYR A O 1
ATOM 491 N N . MET A 1 67 ? -3.908 1.891 -8.453 1.00 96.19 67 MET A N 1
ATOM 492 C CA . MET A 1 67 ? -4.603 0.649 -8.807 1.00 96.19 67 MET A CA 1
ATOM 493 C C . MET A 1 67 ? -5.744 0.330 -7.830 1.00 96.19 67 MET A C 1
ATOM 495 O O . MET A 1 67 ? -6.850 0.021 -8.271 1.00 96.19 67 MET A O 1
ATOM 499 N N . LEU A 1 68 ? -5.511 0.473 -6.521 1.00 96.44 68 LEU A N 1
ATOM 500 C CA . LEU A 1 68 ? -6.531 0.280 -5.485 1.00 96.44 68 LEU A CA 1
ATOM 501 C C . LEU A 1 68 ? -7.717 1.234 -5.666 1.00 96.44 68 LEU A C 1
ATOM 503 O O . LEU A 1 68 ? -8.867 0.801 -5.643 1.00 96.44 68 LEU A O 1
ATOM 507 N N . LYS A 1 69 ? -7.455 2.519 -5.936 1.00 94.69 69 LYS A N 1
ATOM 508 C CA . LYS A 1 69 ? -8.516 3.502 -6.210 1.00 94.69 69 LYS A CA 1
ATOM 509 C C . LYS A 1 69 ? -9.336 3.144 -7.450 1.00 94.69 69 LYS A C 1
ATOM 511 O O . LYS A 1 69 ? -10.550 3.316 -7.440 1.00 94.69 69 LYS A O 1
ATOM 516 N N . ARG A 1 70 ? -8.703 2.615 -8.503 1.00 95.88 70 ARG A N 1
ATOM 517 C CA . ARG A 1 70 ? -9.409 2.161 -9.715 1.00 95.88 70 ARG A CA 1
ATOM 518 C C . ARG A 1 70 ? -10.254 0.912 -9.504 1.00 95.88 70 ARG A C 1
ATOM 520 O O . ARG A 1 70 ? -11.217 0.720 -10.238 1.00 95.88 70 ARG A O 1
ATOM 527 N N . ARG A 1 71 ? -9.899 0.071 -8.532 1.00 95.44 71 ARG A N 1
ATOM 528 C CA . ARG A 1 71 ? -10.642 -1.150 -8.213 1.00 95.44 71 ARG A CA 1
ATOM 529 C C . ARG A 1 71 ? -12.002 -0.898 -7.574 1.00 95.44 71 ARG A C 1
ATOM 531 O O . ARG A 1 71 ? -12.844 -1.786 -7.641 1.00 95.44 71 ARG A O 1
ATOM 538 N N . GLY A 1 72 ? -12.205 0.261 -6.945 1.00 92.50 72 GLY A N 1
ATOM 539 C CA . GLY A 1 72 ? -13.462 0.583 -6.265 1.00 92.50 72 GLY A CA 1
ATOM 540 C C . GLY A 1 72 ? -13.779 -0.332 -5.076 1.00 92.50 72 GLY A C 1
ATOM 541 O O . GLY A 1 72 ? -14.937 -0.429 -4.682 1.00 92.50 72 GLY A O 1
ATOM 542 N N . ILE A 1 73 ? -12.773 -1.019 -4.524 1.00 95.81 73 ILE A N 1
ATOM 543 C CA . ILE A 1 73 ? -12.932 -1.853 -3.328 1.00 95.81 73 ILE A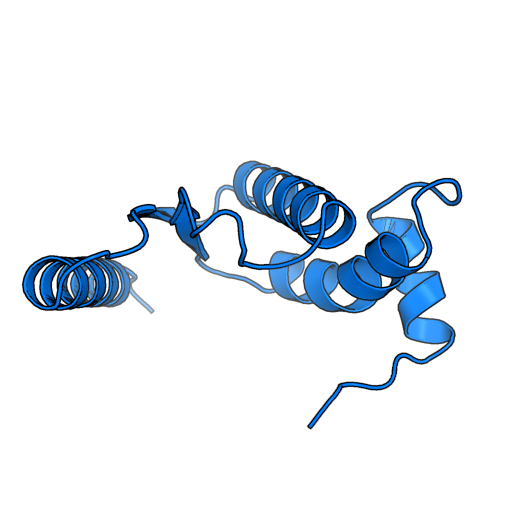 CA 1
ATOM 544 C C . ILE A 1 73 ? -13.026 -0.967 -2.073 1.00 95.81 73 ILE A C 1
ATOM 546 O O . ILE A 1 73 ? -12.460 0.134 -2.070 1.00 95.81 73 ILE A O 1
ATOM 550 N N . PRO A 1 74 ? -13.701 -1.416 -0.999 1.00 97.31 74 PRO A N 1
ATOM 551 C CA . PRO A 1 74 ? -13.704 -0.717 0.281 1.00 97.31 74 PRO A CA 1
ATOM 552 C C . PRO A 1 74 ? -12.288 -0.356 0.737 1.00 97.31 74 PRO A C 1
ATOM 554 O O . PRO A 1 74 ? -11.392 -1.203 0.757 1.00 97.31 74 PRO A O 1
ATOM 557 N N . MET A 1 75 ? -12.086 0.905 1.116 1.00 97.19 75 MET A N 1
ATOM 558 C CA . MET A 1 75 ? -10.773 1.419 1.488 1.00 97.19 75 MET A CA 1
ATOM 559 C C . MET A 1 75 ? -10.859 2.292 2.737 1.00 97.19 75 MET A C 1
ATOM 561 O O . MET A 1 75 ? -11.657 3.227 2.791 1.00 97.19 75 MET A O 1
ATOM 565 N N . LEU A 1 76 ? -10.002 2.009 3.716 1.00 97.81 76 LEU A N 1
ATOM 566 C CA . LEU A 1 76 ? -9.782 2.850 4.888 1.00 97.81 76 LEU A CA 1
ATOM 567 C C . LEU A 1 76 ? -8.436 3.564 4.752 1.00 97.81 76 LEU A C 1
ATOM 569 O O . LEU A 1 76 ? -7.411 2.918 4.552 1.00 97.81 76 LEU A O 1
ATOM 573 N N . GLU A 1 77 ? -8.421 4.882 4.922 1.00 96.75 77 GLU A N 1
ATOM 574 C CA . GLU A 1 77 ? -7.186 5.657 5.045 1.00 96.75 77 GLU A CA 1
ATOM 575 C C . GLU A 1 77 ? -6.943 6.013 6.521 1.00 96.75 77 GLU A C 1
ATOM 577 O O . GLU A 1 77 ? -7.849 6.479 7.214 1.00 96.75 77 GLU A O 1
ATOM 582 N N . VAL A 1 78 ? -5.724 5.787 7.010 1.00 97.06 78 VAL A N 1
ATOM 583 C CA . VAL A 1 78 ? -5.292 6.119 8.378 1.00 97.06 78 VAL A CA 1
ATOM 584 C C . VAL A 1 78 ? -3.946 6.833 8.351 1.00 97.06 78 VAL A C 1
ATOM 586 O O . VAL A 1 78 ? -3.148 6.619 7.444 1.00 97.06 78 VAL A O 1
ATOM 589 N N . GLU A 1 79 ? -3.682 7.665 9.351 1.00 95.44 79 GLU A N 1
ATOM 590 C CA . GLU A 1 79 ? -2.384 8.322 9.521 1.00 95.44 79 GLU A CA 1
ATOM 591 C C . GLU A 1 79 ? -1.385 7.387 10.208 1.00 95.44 79 GLU A C 1
ATOM 593 O O . GLU A 1 79 ? -1.768 6.570 11.053 1.00 95.44 79 GLU A O 1
ATOM 598 N N . TYR A 1 80 ? -0.108 7.499 9.843 1.00 93.44 80 TYR A N 1
ATOM 599 C CA . TYR A 1 80 ? 0.963 6.805 10.546 1.00 93.44 80 TYR A CA 1
ATOM 600 C C . TYR A 1 80 ? 1.079 7.346 11.984 1.00 93.44 80 TYR A C 1
ATOM 602 O O . TYR A 1 80 ? 1.177 8.561 12.171 1.00 93.44 80 TYR A O 1
ATOM 610 N N . PRO A 1 81 ? 1.061 6.483 13.013 1.00 94.44 81 PRO A N 1
ATOM 611 C CA . PRO A 1 81 ? 1.054 6.934 14.395 1.00 94.44 81 PRO A CA 1
ATOM 612 C C . PRO A 1 81 ? 2.456 7.348 14.856 1.00 94.44 81 PRO A C 1
ATOM 614 O O . PRO A 1 81 ? 3.436 6.644 14.617 1.00 94.44 81 PRO A O 1
ATOM 617 N N . SER A 1 82 ? 2.532 8.455 15.587 1.00 93.50 82 SER A N 1
ATOM 618 C CA . SER A 1 82 ? 3.740 8.969 16.247 1.00 93.50 82 SER A CA 1
ATOM 619 C C . SER A 1 82 ? 3.715 8.762 17.767 1.00 93.50 82 SER A C 1
ATOM 621 O O . SER A 1 82 ? 4.743 8.886 18.430 1.00 93.50 82 SER A O 1
ATOM 623 N N . THR A 1 83 ? 2.556 8.411 18.334 1.00 96.38 83 THR A N 1
ATOM 624 C CA . THR A 1 83 ? 2.385 8.109 19.765 1.00 96.38 83 THR A CA 1
ATOM 625 C C . THR A 1 83 ? 1.702 6.761 19.994 1.00 96.38 83 THR A C 1
ATOM 627 O O . THR A 1 83 ? 1.089 6.171 19.099 1.00 96.38 83 THR A O 1
ATOM 630 N N . LYS A 1 84 ? 1.786 6.247 21.227 1.00 97.00 84 LYS A N 1
ATOM 631 C CA . LYS A 1 84 ? 1.117 4.996 21.616 1.00 97.00 84 LYS A CA 1
ATOM 632 C C . LYS A 1 84 ? -0.406 5.131 21.541 1.00 97.00 84 LYS A C 1
ATOM 634 O O . LYS A 1 84 ? -1.103 4.175 21.205 1.00 97.00 84 LYS A O 1
ATOM 639 N N . GLU A 1 85 ? -0.914 6.309 21.865 1.00 97.94 85 GLU A N 1
ATOM 640 C CA . GLU A 1 85 ? -2.324 6.675 21.830 1.00 97.94 85 GLU A CA 1
ATOM 641 C C . GLU A 1 85 ? -2.833 6.701 20.385 1.00 97.94 85 GLU A C 1
ATOM 643 O O . GLU A 1 85 ? -3.832 6.051 20.081 1.00 97.94 85 GLU A O 1
ATOM 648 N N . GLU A 1 86 ? -2.096 7.342 19.474 1.00 96.75 86 GLU A N 1
ATOM 649 C CA . GLU A 1 86 ? -2.398 7.329 18.038 1.00 96.75 86 GLU A CA 1
ATOM 650 C C . GLU A 1 86 ? -2.341 5.917 17.453 1.00 96.75 86 GLU A C 1
ATOM 652 O O . GLU A 1 86 ? -3.201 5.546 16.658 1.00 96.75 86 GLU A O 1
ATOM 657 N N . ALA A 1 87 ? -1.378 5.093 17.876 1.00 96.38 87 ALA A N 1
ATOM 658 C CA . ALA A 1 87 ? -1.284 3.707 17.425 1.00 96.38 87 ALA A CA 1
ATOM 659 C C . ALA A 1 87 ? -2.504 2.881 17.868 1.00 96.38 87 ALA A C 1
ATOM 661 O O . ALA A 1 87 ? -3.056 2.115 17.077 1.00 96.38 87 ALA A O 1
ATOM 662 N N . ARG A 1 88 ? -2.971 3.062 19.112 1.00 98.00 88 ARG A N 1
ATOM 663 C CA . ARG A 1 88 ? -4.212 2.430 19.597 1.00 98.00 88 ARG A CA 1
ATOM 664 C C . ARG A 1 88 ? -5.418 2.875 18.778 1.00 98.00 88 ARG A C 1
ATOM 666 O O . ARG A 1 88 ? -6.244 2.040 18.417 1.00 98.00 88 ARG A O 1
ATOM 673 N N . GLU A 1 89 ? -5.500 4.162 18.462 1.00 97.69 89 GLU A N 1
ATOM 674 C CA . GLU A 1 89 ? -6.584 4.728 17.662 1.00 97.69 89 GLU A CA 1
ATOM 675 C C . GLU A 1 89 ? -6.570 4.215 16.212 1.00 97.69 89 GLU A C 1
ATOM 677 O O . GLU A 1 89 ? -7.610 3.833 15.676 1.00 97.69 89 GLU A O 1
ATOM 682 N N . MET A 1 90 ? -5.391 4.128 15.592 1.00 97.31 90 MET A N 1
ATOM 683 C CA . MET A 1 90 ? -5.201 3.532 14.268 1.00 97.31 90 MET A CA 1
ATOM 684 C C . MET A 1 90 ? -5.692 2.078 14.245 1.00 97.31 90 MET A C 1
ATOM 686 O O . MET A 1 90 ? -6.495 1.711 13.388 1.00 97.31 90 MET A O 1
ATOM 690 N N . VAL A 1 91 ? -5.265 1.258 15.213 1.00 97.62 91 VAL A N 1
ATOM 691 C CA . VAL A 1 91 ? -5.687 -0.149 15.320 1.00 97.62 91 VAL A CA 1
ATOM 692 C C . VAL A 1 91 ? -7.194 -0.262 15.550 1.00 97.62 91 VAL A C 1
ATOM 694 O O . VAL A 1 91 ? -7.837 -1.114 14.936 1.00 97.62 91 VAL A O 1
ATOM 697 N N . ARG A 1 92 ? -7.784 0.610 16.379 1.00 98.12 92 ARG A N 1
ATOM 698 C CA . ARG A 1 92 ? -9.235 0.647 16.614 1.00 98.12 92 ARG A CA 1
ATOM 699 C C . ARG A 1 92 ? -10.007 0.915 15.320 1.00 98.12 92 ARG A C 1
ATOM 701 O O . ARG A 1 92 ? -10.915 0.152 15.002 1.00 98.12 92 ARG A O 1
ATOM 708 N N . LYS A 1 93 ? -9.607 1.932 14.548 1.00 98.06 93 LYS A N 1
ATOM 709 C CA . LYS A 1 93 ? -10.213 2.264 13.244 1.00 98.06 93 LYS A CA 1
ATOM 710 C C . LYS A 1 93 ? -10.125 1.103 12.258 1.00 98.06 93 LYS A 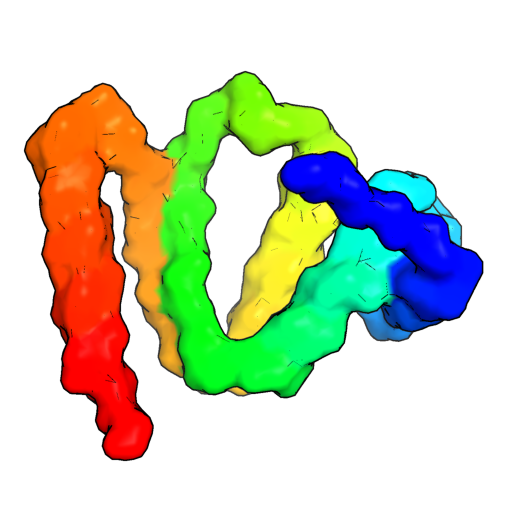C 1
ATOM 712 O O . LYS A 1 93 ? -11.108 0.787 11.594 1.00 98.06 93 LYS A O 1
ATOM 717 N N . ILE A 1 94 ? -8.965 0.446 12.188 1.00 97.88 94 ILE A N 1
ATOM 718 C CA . ILE A 1 94 ? -8.770 -0.732 11.333 1.00 97.88 94 ILE A CA 1
ATOM 719 C C . ILE A 1 94 ? -9.700 -1.869 11.770 1.00 97.88 94 ILE A C 1
ATOM 721 O O . ILE A 1 94 ? -10.370 -2.460 10.931 1.00 97.88 94 ILE A O 1
ATOM 725 N N . ALA A 1 95 ? -9.796 -2.154 13.071 1.00 97.12 95 ALA A N 1
ATOM 726 C CA . ALA A 1 95 ? -10.673 -3.203 13.585 1.00 97.12 95 ALA A CA 1
ATOM 727 C C . ALA A 1 95 ? -12.160 -2.919 13.302 1.00 97.12 95 ALA A C 1
ATOM 729 O O . ALA A 1 95 ? -12.903 -3.832 12.948 1.00 97.12 95 ALA A O 1
ATOM 730 N N . GLU A 1 96 ? -12.600 -1.668 13.436 1.00 97.38 96 GLU A N 1
ATOM 731 C CA . GLU A 1 96 ? -13.967 -1.249 13.105 1.00 97.38 96 GLU A CA 1
ATOM 732 C C . GLU A 1 96 ? -14.262 -1.377 11.613 1.00 97.38 96 GLU A C 1
ATOM 734 O O . GLU A 1 96 ? -15.300 -1.926 11.245 1.00 97.38 96 GLU A O 1
ATOM 739 N N . PHE A 1 97 ? -13.327 -0.953 10.760 1.00 97.62 97 PHE A N 1
ATOM 740 C CA . PHE A 1 97 ? -13.430 -1.139 9.317 1.00 97.62 97 PHE A CA 1
ATOM 741 C C . PHE A 1 97 ? -13.570 -2.618 8.958 1.00 97.62 97 PHE A C 1
ATOM 743 O O . PHE A 1 97 ? -14.530 -2.983 8.287 1.00 97.62 97 PHE A O 1
ATOM 750 N N . LEU A 1 98 ? -12.688 -3.478 9.478 1.00 95.88 98 LEU A N 1
ATOM 751 C CA . LEU A 1 98 ? -12.727 -4.917 9.208 1.00 95.88 98 LEU A CA 1
ATOM 752 C C . LEU A 1 98 ? -14.026 -5.580 9.693 1.00 95.88 98 LEU A C 1
A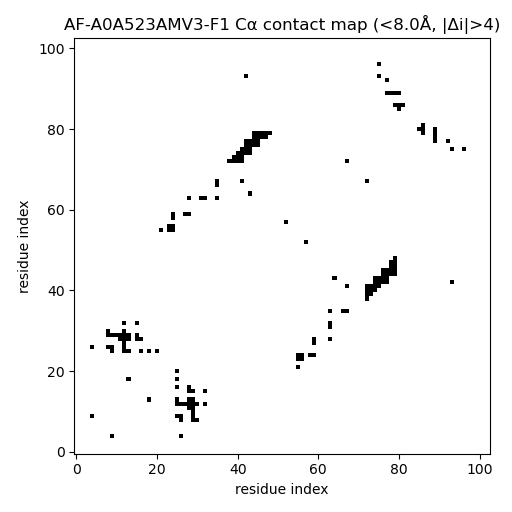TOM 754 O O . LEU A 1 98 ? -14.544 -6.444 9.001 1.00 95.88 98 LEU A O 1
ATOM 758 N N . ARG A 1 99 ? -14.593 -5.168 10.837 1.00 95.88 99 ARG A N 1
ATOM 759 C CA . ARG A 1 99 ? -15.905 -5.669 11.303 1.00 95.88 99 ARG A CA 1
ATOM 760 C C . ARG A 1 99 ? -17.070 -5.202 10.428 1.00 95.88 99 ARG A C 1
ATOM 762 O O . ARG A 1 99 ? -18.094 -5.876 10.374 1.00 95.88 99 ARG A O 1
ATOM 769 N N . GLY A 1 100 ? -16.939 -4.034 9.799 1.00 94.75 100 GLY A N 1
ATOM 770 C CA . GLY A 1 100 ? -17.930 -3.488 8.872 1.00 94.75 100 GLY A CA 1
ATOM 771 C C . GLY A 1 100 ? -17.901 -4.147 7.491 1.00 94.75 100 GLY A C 1
ATOM 772 O O . GLY A 1 100 ? -18.913 -4.123 6.788 1.00 94.75 100 GLY A O 1
ATOM 773 N N . LEU A 1 101 ? -16.775 -4.760 7.111 1.00 93.19 101 LEU A N 1
ATOM 774 C CA . LEU A 1 101 ? -16.681 -5.609 5.929 1.00 93.19 101 LEU A CA 1
ATOM 775 C C . LEU A 1 101 ? -17.420 -6.917 6.225 1.00 93.19 101 LEU A C 1
ATOM 777 O O . LEU A 1 101 ? -16.908 -7.802 6.904 1.00 93.19 101 LEU A O 1
ATOM 781 N N . LYS A 1 102 ? -18.663 -7.023 5.754 1.00 69.12 102 LYS A N 1
ATOM 782 C CA . LYS A 1 102 ? -19.385 -8.296 5.758 1.00 69.12 102 LYS A CA 1
ATOM 783 C C . LYS A 1 102 ? -18.658 -9.254 4.810 1.00 69.12 102 LYS A C 1
ATOM 785 O O . LYS A 1 102 ? -18.669 -9.013 3.605 1.00 69.12 102 LYS A O 1
ATOM 790 N N . GLY A 1 103 ? -18.017 -10.275 5.372 1.00 55.84 103 GLY A N 1
ATOM 791 C CA . GLY A 1 103 ? -17.693 -11.519 4.672 1.00 55.84 103 GLY A CA 1
ATOM 792 C C . GLY A 1 103 ? -18.884 -12.461 4.706 1.00 55.84 103 GLY A C 1
ATOM 793 O O . GLY A 1 103 ? -19.596 -12.447 5.739 1.00 55.84 103 GLY A O 1
#